Protein AF-A0A2V8Q214-F1 (afdb_monomer)

Mean predicted aligned error: 3.79 Å

Solvent-accessible surface area (backbone atoms only — not comparable to full-atom values): 6029 Å² total; per-residue (Å²): 113,78,54,69,69,60,50,52,51,44,54,58,63,34,48,98,53,67,83,41,62,68,42,48,52,52,42,53,48,57,56,73,70,26,63,58,44,46,68,73,40,45,62,58,50,52,52,49,46,49,32,42,70,65,63,68,43,61,64,47,39,80,96,42,84,44,54,63,69,48,50,52,52,40,50,45,25,58,79,40,75,64,36,44,72,85,44,46,43,68,61,50,52,63,69,25,73,65,32,40,76,74,72,68,124

pLDDT: mean 95.69, std 4.38, range [63.19, 98.69]

Structure (mmCIF, N/CA/C/O backbone):
data_AF-A0A2V8Q214-F1
#
_entry.id   AF-A0A2V8Q214-F1
#
loop_
_atom_site.group_PDB
_atom_site.id
_atom_site.type_symbol
_atom_site.label_atom_id
_atom_site.label_alt_id
_atom_site.label_comp_id
_atom_site.label_asym_id
_atom_site.label_entity_id
_atom_site.label_seq_id
_atom_site.pdbx_PDB_ins_code
_atom_site.Cartn_x
_atom_site.Cartn_y
_atom_site.Cartn_z
_atom_site.occupancy
_atom_site.B_iso_or_equiv
_atom_site.auth_seq_id
_atom_site.auth_comp_id
_atom_site.auth_asym_id
_atom_site.auth_atom_id
_atom_site.pdbx_PDB_model_num
ATOM 1 N N . VAL A 1 1 ? 9.211 5.275 -6.914 1.00 86.38 1 VAL A N 1
ATOM 2 C CA . VAL A 1 1 ? 9.127 3.849 -6.551 1.00 86.38 1 VAL A CA 1
ATOM 3 C C . VAL A 1 1 ? 10.242 3.060 -7.222 1.00 86.38 1 VAL A C 1
ATOM 5 O O . VAL A 1 1 ? 11.268 2.922 -6.586 1.00 86.38 1 VAL A O 1
ATOM 8 N N . LEU A 1 2 ? 10.157 2.671 -8.501 1.00 94.00 2 LEU A N 1
ATOM 9 C CA . LEU A 1 2 ? 11.268 1.946 -9.152 1.00 94.00 2 LEU A CA 1
ATOM 10 C C . LEU A 1 2 ? 12.575 2.778 -9.213 1.00 94.00 2 LEU A C 1
ATOM 12 O O . LEU A 1 2 ? 12.501 3.955 -9.600 1.00 94.00 2 LEU A O 1
ATOM 16 N N . PRO A 1 3 ? 13.750 2.194 -8.901 1.00 95.06 3 PRO A N 1
ATOM 17 C CA . PRO A 1 3 ? 15.055 2.827 -9.085 1.00 95.06 3 PRO A CA 1
ATOM 18 C C . PRO A 1 3 ? 15.319 3.231 -10.540 1.00 95.06 3 PRO A C 1
ATOM 20 O O . PRO A 1 3 ? 14.863 2.572 -11.477 1.00 95.06 3 PRO A O 1
ATOM 23 N N . ALA A 1 4 ? 16.103 4.295 -10.742 1.00 96.12 4 ALA A N 1
ATOM 24 C CA . ALA A 1 4 ? 16.400 4.827 -12.075 1.00 96.12 4 ALA A CA 1
ATOM 25 C C . ALA A 1 4 ? 17.036 3.779 -13.005 1.00 96.12 4 ALA A C 1
ATOM 27 O O . ALA A 1 4 ? 16.604 3.634 -14.143 1.00 96.12 4 ALA A O 1
ATOM 28 N N . ALA A 1 5 ? 17.990 2.989 -12.501 1.00 95.00 5 ALA A N 1
ATOM 29 C CA . ALA A 1 5 ? 18.635 1.929 -13.276 1.00 95.00 5 ALA A CA 1
ATOM 30 C C . ALA A 1 5 ? 17.637 0.858 -13.758 1.00 95.00 5 ALA A C 1
ATOM 32 O O . ALA A 1 5 ? 17.665 0.471 -14.926 1.00 95.00 5 ALA A O 1
ATOM 33 N N . GLN A 1 6 ? 16.710 0.432 -12.891 1.00 95.06 6 GLN A N 1
ATOM 34 C CA . GLN A 1 6 ? 15.670 -0.535 -13.252 1.00 95.06 6 GLN A CA 1
ATOM 35 C C . GLN A 1 6 ? 14.728 0.045 -14.311 1.00 95.06 6 GLN A C 1
ATOM 37 O O . GLN A 1 6 ? 14.420 -0.624 -15.293 1.00 95.06 6 GLN A O 1
ATOM 42 N N . LYS A 1 7 ? 14.321 1.313 -14.167 1.00 95.50 7 LYS A N 1
ATOM 43 C CA . LYS A 1 7 ? 13.505 1.998 -15.181 1.00 95.50 7 LYS A CA 1
ATOM 44 C C . LYS A 1 7 ? 14.206 2.049 -16.537 1.00 95.50 7 LYS A C 1
ATOM 46 O O . LYS A 1 7 ? 13.591 1.693 -17.536 1.00 95.50 7 LYS A O 1
ATOM 51 N N . THR A 1 8 ? 15.481 2.432 -16.578 1.00 96.06 8 THR A N 1
ATOM 52 C CA . THR A 1 8 ? 16.266 2.469 -17.822 1.00 96.06 8 THR A CA 1
ATOM 53 C C . THR A 1 8 ? 16.343 1.091 -18.477 1.00 96.06 8 THR A C 1
ATOM 55 O O . THR A 1 8 ? 16.126 0.976 -19.680 1.00 96.06 8 THR A O 1
ATOM 58 N N . ALA A 1 9 ? 16.575 0.030 -17.699 1.00 94.50 9 ALA A N 1
ATOM 59 C CA . ALA A 1 9 ? 16.598 -1.335 -18.221 1.00 94.50 9 ALA A CA 1
ATOM 60 C C . ALA A 1 9 ? 15.245 -1.752 -18.828 1.00 94.50 9 ALA A C 1
ATOM 62 O O . ALA A 1 9 ? 15.213 -2.315 -19.921 1.00 94.50 9 ALA A O 1
ATOM 63 N N . LEU A 1 10 ? 14.130 -1.431 -18.164 1.00 95.31 10 LEU A N 1
ATOM 64 C CA . LEU A 1 10 ? 12.781 -1.725 -18.660 1.00 95.31 10 LEU A CA 1
ATOM 65 C C . LEU A 1 10 ? 12.436 -0.931 -19.928 1.00 95.31 10 LEU A C 1
ATOM 67 O O . LEU A 1 10 ? 11.830 -1.477 -20.848 1.00 95.31 10 LEU A O 1
ATOM 71 N N . ILE A 1 11 ? 12.859 0.332 -20.008 1.00 95.19 11 ILE A N 1
ATOM 72 C CA . ILE A 1 11 ? 12.707 1.162 -21.211 1.00 95.19 11 ILE A CA 1
ATOM 73 C C . ILE A 1 11 ? 13.510 0.564 -22.373 1.00 95.19 11 ILE A C 1
ATOM 75 O O . ILE A 1 11 ? 12.979 0.416 -23.472 1.00 95.19 11 ILE A O 1
ATOM 79 N N . ASN A 1 12 ? 14.753 0.148 -22.127 1.00 94.69 12 ASN A N 1
ATOM 80 C CA . ASN A 1 12 ? 15.590 -0.497 -23.139 1.00 94.69 12 ASN A CA 1
ATOM 81 C C . ASN A 1 12 ? 15.014 -1.847 -23.594 1.00 94.69 12 ASN A C 1
ATOM 83 O O . ASN A 1 12 ? 15.070 -2.168 -24.782 1.00 94.69 12 ASN A O 1
ATOM 87 N N . LEU A 1 13 ? 14.426 -2.623 -22.674 1.00 92.62 13 LEU A N 1
ATOM 88 C CA . LEU A 1 13 ? 13.722 -3.866 -22.997 1.00 92.62 13 LEU A CA 1
ATOM 89 C C . LEU A 1 13 ? 12.520 -3.607 -23.910 1.00 92.62 13 LEU A C 1
ATOM 91 O O . LEU A 1 13 ? 12.284 -4.377 -24.842 1.00 92.62 13 LEU A O 1
ATOM 95 N N . LEU A 1 14 ? 11.776 -2.526 -23.678 1.00 94.50 14 LEU A N 1
ATOM 96 C CA . LEU A 1 14 ? 10.679 -2.133 -24.557 1.00 94.50 14 LEU A CA 1
ATOM 97 C C . LEU A 1 14 ? 11.197 -1.689 -25.939 1.00 94.50 14 LEU A C 1
ATOM 99 O O . LEU A 1 14 ? 10.653 -2.108 -26.961 1.00 94.50 14 LEU A O 1
ATOM 103 N N . GLY A 1 15 ? 12.304 -0.940 -25.965 1.00 87.94 15 GLY A N 1
ATOM 104 C CA . GLY A 1 15 ? 13.099 -0.641 -27.159 1.00 87.94 15 GLY A CA 1
ATOM 105 C C . GLY A 1 15 ? 12.332 0.061 -28.290 1.00 87.94 15 GLY A C 1
ATOM 106 O O . GLY A 1 15 ? 11.308 0.703 -28.072 1.00 87.94 15 GLY A O 1
ATOM 107 N N . LEU A 1 16 ? 12.835 -0.077 -29.526 1.00 79.00 16 LEU A N 1
ATOM 108 C CA . LEU A 1 16 ? 12.245 0.511 -30.746 1.00 79.00 16 LEU A CA 1
ATOM 109 C C . LEU A 1 16 ? 10.969 -0.199 -31.231 1.00 79.00 16 LEU A C 1
ATOM 111 O O . LEU A 1 16 ? 10.337 0.253 -32.182 1.00 79.00 16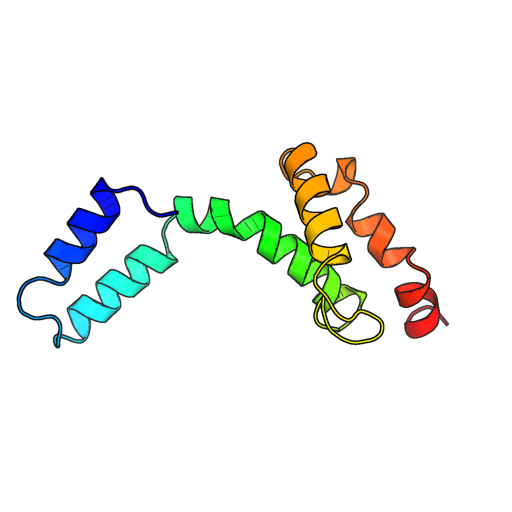 LEU A O 1
ATOM 115 N N . THR A 1 17 ? 10.577 -1.304 -30.593 1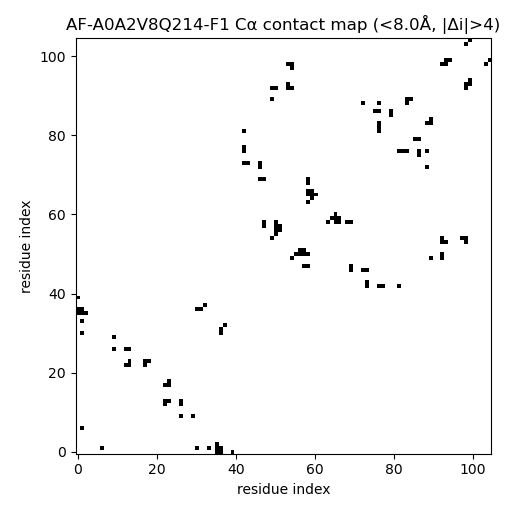.00 88.25 17 THR A N 1
ATOM 116 C CA . THR A 1 17 ? 9.387 -2.092 -30.946 1.00 88.25 17 THR A CA 1
ATOM 117 C C . THR A 1 17 ? 8.355 -2.086 -29.811 1.00 88.25 17 THR A C 1
ATOM 119 O O . THR A 1 17 ? 7.961 -3.154 -29.338 1.00 88.25 17 THR A O 1
ATOM 122 N N . PRO A 1 18 ? 7.870 -0.915 -29.357 1.00 88.50 18 PRO A N 1
ATOM 123 C CA . PRO A 1 18 ? 6.950 -0.819 -28.220 1.00 88.50 18 PRO A CA 1
ATOM 124 C C . PRO A 1 18 ? 5.576 -1.455 -28.486 1.00 88.50 18 PRO A C 1
ATOM 126 O O . PRO A 1 18 ? 4.831 -1.734 -27.548 1.00 88.50 18 PRO A O 1
ATOM 129 N N . ALA A 1 19 ? 5.231 -1.705 -29.755 1.00 93.38 19 ALA A N 1
ATOM 130 C CA . ALA A 1 19 ? 4.011 -2.412 -30.136 1.00 93.38 19 ALA A CA 1
ATOM 131 C C . ALA A 1 19 ? 4.075 -3.929 -29.858 1.00 93.38 19 ALA A C 1
ATOM 133 O O . ALA A 1 19 ? 3.024 -4.566 -29.742 1.00 93.38 19 ALA A O 1
ATOM 134 N N . ASP A 1 20 ? 5.277 -4.499 -29.706 1.00 95.75 20 ASP A N 1
ATOM 135 C CA . ASP A 1 20 ? 5.474 -5.919 -29.409 1.00 95.75 20 ASP A CA 1
ATOM 136 C C . ASP A 1 20 ? 4.790 -6.283 -28.078 1.00 95.75 20 ASP A C 1
ATOM 138 O O . ASP A 1 20 ? 5.121 -5.777 -26.999 1.00 95.75 20 ASP A O 1
ATOM 142 N N . VAL A 1 21 ? 3.782 -7.152 -28.166 1.00 96.06 21 VAL A N 1
ATOM 143 C CA . VAL A 1 21 ? 2.972 -7.594 -27.024 1.00 96.06 21 VAL A CA 1
ATOM 144 C C . VAL A 1 21 ? 3.821 -8.361 -26.011 1.00 96.06 21 VAL A C 1
ATOM 146 O O . VAL A 1 21 ? 3.659 -8.148 -24.810 1.00 96.06 21 VAL A O 1
ATOM 149 N N . SER A 1 22 ? 4.757 -9.196 -26.464 1.00 95.12 22 SER A N 1
ATOM 150 C CA . SER A 1 22 ? 5.601 -10.009 -25.584 1.00 95.12 22 SER A CA 1
ATOM 151 C C . SER A 1 22 ? 6.526 -9.134 -24.743 1.00 95.12 22 SER A C 1
ATOM 153 O O . SER A 1 22 ? 6.674 -9.359 -23.541 1.00 95.12 22 SER A O 1
ATOM 155 N N . ARG A 1 23 ? 7.092 -8.076 -25.339 1.00 95.31 23 ARG A N 1
ATOM 156 C CA . ARG A 1 23 ? 7.928 -7.107 -24.610 1.00 95.31 23 ARG A CA 1
ATOM 157 C C . ARG A 1 23 ? 7.121 -6.296 -23.604 1.00 95.31 23 ARG A C 1
ATOM 159 O O . ARG A 1 23 ? 7.558 -6.145 -22.466 1.00 95.31 23 ARG A O 1
ATOM 166 N N . ARG A 1 24 ? 5.928 -5.823 -23.980 1.00 95.56 24 ARG A N 1
ATOM 167 C CA . ARG A 1 24 ? 5.027 -5.122 -23.046 1.00 95.56 24 ARG A CA 1
ATOM 168 C C . ARG A 1 24 ? 4.639 -6.002 -21.863 1.00 95.56 24 ARG A C 1
ATOM 170 O O . ARG A 1 24 ? 4.692 -5.536 -20.729 1.00 95.56 24 ARG A O 1
ATOM 177 N N . ALA A 1 25 ? 4.305 -7.266 -22.117 1.00 95.94 25 ALA A N 1
ATOM 178 C CA . ALA A 1 25 ? 3.989 -8.226 -21.066 1.00 95.94 25 ALA A CA 1
ATOM 179 C C . ALA A 1 25 ? 5.185 -8.458 -20.127 1.00 95.94 25 ALA A C 1
ATOM 181 O O . ALA A 1 25 ? 5.013 -8.455 -18.910 1.00 95.94 25 ALA A O 1
ATOM 182 N N . ALA A 1 26 ? 6.397 -8.599 -20.674 1.00 95.25 26 ALA A N 1
ATOM 183 C CA . ALA A 1 26 ? 7.615 -8.756 -19.881 1.00 95.25 26 ALA A CA 1
ATOM 184 C C . ALA A 1 26 ? 7.909 -7.522 -19.011 1.00 95.25 26 ALA A C 1
ATOM 186 O O . ALA A 1 26 ? 8.194 -7.667 -17.824 1.00 95.25 26 ALA A O 1
ATOM 187 N N . VAL A 1 27 ? 7.788 -6.312 -19.571 1.00 95.94 27 VAL A N 1
ATOM 188 C CA . VAL A 1 27 ? 7.973 -5.059 -18.823 1.00 95.94 27 VAL A CA 1
ATOM 189 C C . VAL A 1 27 ? 6.927 -4.918 -17.719 1.00 95.94 27 VAL A C 1
ATOM 191 O O . VAL A 1 27 ? 7.290 -4.635 -16.581 1.00 95.94 27 VAL A O 1
ATOM 194 N N . LEU A 1 28 ? 5.646 -5.153 -18.021 1.00 95.81 28 LEU A N 1
ATOM 195 C CA . LEU A 1 28 ? 4.571 -5.062 -17.032 1.00 95.81 28 LEU A CA 1
ATOM 196 C C . LEU A 1 28 ? 4.785 -6.047 -15.878 1.00 95.81 28 LEU A C 1
ATOM 198 O O . LEU A 1 28 ? 4.678 -5.653 -14.720 1.00 95.81 28 LEU A O 1
ATOM 202 N N . ARG A 1 29 ? 5.141 -7.300 -16.188 1.00 96.75 29 ARG A N 1
ATOM 203 C CA . ARG A 1 29 ? 5.463 -8.307 -15.171 1.00 96.75 29 ARG A CA 1
ATOM 204 C C . ARG A 1 29 ? 6.647 -7.875 -14.311 1.00 96.75 29 ARG A C 1
ATOM 206 O O . ARG A 1 29 ? 6.545 -7.900 -13.096 1.00 96.75 29 ARG A O 1
ATOM 213 N N . ALA A 1 30 ? 7.732 -7.399 -14.918 1.00 96.44 30 ALA A N 1
ATOM 214 C CA . ALA A 1 30 ? 8.908 -6.955 -14.171 1.00 96.44 30 ALA A CA 1
ATOM 215 C C . ALA A 1 30 ? 8.635 -5.741 -13.260 1.00 96.44 30 ALA A C 1
ATOM 217 O O . ALA A 1 30 ? 9.280 -5.595 -12.224 1.00 96.44 30 ALA A O 1
ATOM 218 N N . VAL A 1 31 ? 7.690 -4.868 -13.628 1.00 96.00 31 VAL A N 1
ATOM 219 C CA . VAL A 1 31 ? 7.207 -3.798 -12.741 1.00 96.00 31 VAL A CA 1
ATOM 220 C C . VAL A 1 31 ? 6.377 -4.376 -11.597 1.00 96.00 31 VAL A C 1
ATOM 222 O O . VAL A 1 31 ? 6.612 -4.005 -10.450 1.00 96.00 31 VAL A O 1
ATOM 225 N N . ALA A 1 32 ? 5.432 -5.269 -11.901 1.00 95.88 32 ALA A N 1
ATOM 226 C CA . ALA A 1 32 ? 4.540 -5.879 -10.916 1.00 95.88 32 ALA A CA 1
ATOM 227 C C . ALA A 1 32 ? 5.295 -6.722 -9.872 1.00 95.88 32 ALA A C 1
ATOM 229 O O . ALA A 1 32 ? 4.987 -6.638 -8.689 1.00 95.88 32 ALA A O 1
ATOM 230 N N . ASP A 1 33 ? 6.328 -7.451 -10.297 1.00 96.00 33 ASP A N 1
ATOM 231 C CA . ASP A 1 33 ? 7.143 -8.327 -9.444 1.00 96.00 33 ASP A CA 1
ATOM 232 C C . ASP A 1 33 ? 8.260 -7.565 -8.697 1.00 96.00 33 ASP A C 1
ATOM 234 O O . ASP A 1 33 ? 9.105 -8.158 -8.027 1.00 96.00 33 ASP A O 1
ATOM 238 N N . SER A 1 34 ? 8.322 -6.236 -8.824 1.00 96.94 34 SER A N 1
ATOM 239 C CA . SER A 1 34 ? 9.385 -5.438 -8.218 1.00 96.94 34 SER A CA 1
ATOM 240 C C . SER A 1 34 ? 9.224 -5.329 -6.700 1.00 96.94 34 SER A C 1
ATOM 242 O O . SER A 1 34 ? 8.315 -4.648 -6.226 1.00 96.94 34 SER A O 1
ATOM 244 N N . GLN A 1 35 ? 10.200 -5.833 -5.936 1.00 96.69 35 GLN A N 1
ATOM 245 C CA . GLN A 1 35 ? 10.230 -5.698 -4.471 1.00 96.69 35 GLN A CA 1
ATOM 246 C C . GLN A 1 35 ? 10.109 -4.237 -4.006 1.00 96.69 35 GLN A C 1
ATOM 248 O O . GLN A 1 35 ? 9.342 -3.933 -3.107 1.00 96.69 35 GLN A O 1
ATOM 253 N N . VAL A 1 36 ? 10.767 -3.296 -4.691 1.00 96.44 36 VAL A N 1
ATOM 254 C CA . VAL A 1 36 ? 10.675 -1.864 -4.341 1.00 96.44 36 VAL A CA 1
ATOM 255 C C . VAL A 1 36 ? 9.253 -1.309 -4.513 1.00 96.44 36 VAL A C 1
ATOM 257 O O . VAL A 1 36 ? 8.860 -0.379 -3.814 1.00 96.44 36 VAL A O 1
ATOM 260 N N . LEU A 1 37 ? 8.480 -1.851 -5.463 1.00 96.62 37 LEU A N 1
ATOM 261 C CA . LEU A 1 37 ? 7.075 -1.482 -5.630 1.00 96.62 37 LEU A CA 1
ATOM 262 C C . LEU A 1 37 ? 6.228 -2.095 -4.526 1.00 96.62 37 LEU A C 1
ATOM 264 O O . LEU A 1 37 ? 5.421 -1.386 -3.934 1.00 96.62 37 LEU A O 1
ATOM 268 N 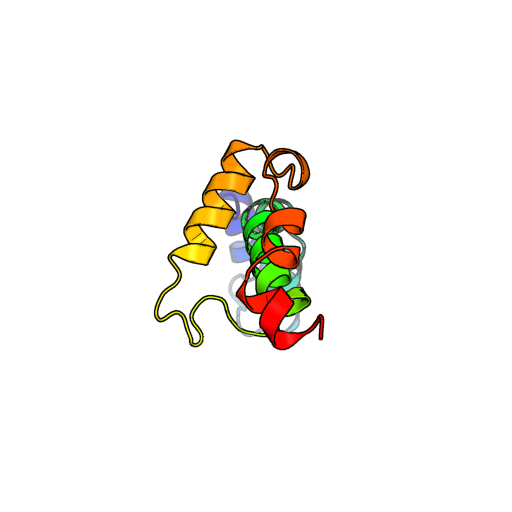N . PHE A 1 38 ? 6.459 -3.372 -4.230 1.00 97.12 38 PHE A N 1
ATOM 269 C CA . PHE A 1 38 ? 5.823 -4.051 -3.112 1.00 97.12 38 PHE A CA 1
ATOM 270 C C . PHE A 1 38 ? 6.026 -3.273 -1.806 1.00 97.12 38 PHE A C 1
ATOM 272 O O . PHE A 1 38 ? 5.044 -2.873 -1.189 1.00 97.12 38 PHE A O 1
ATOM 279 N N . ASP A 1 39 ? 7.267 -2.953 -1.440 1.00 96.00 39 ASP A N 1
ATOM 280 C CA . ASP A 1 39 ? 7.589 -2.251 -0.192 1.00 96.00 39 ASP A CA 1
ATOM 281 C C . ASP A 1 39 ? 6.921 -0.866 -0.113 1.00 96.00 39 ASP A C 1
ATOM 283 O O . ASP A 1 39 ? 6.453 -0.448 0.945 1.00 96.00 39 ASP A O 1
ATOM 287 N N . ALA A 1 40 ? 6.833 -0.151 -1.242 1.00 95.38 40 ALA A N 1
ATOM 288 C CA . ALA A 1 40 ? 6.232 1.183 -1.304 1.00 95.38 40 ALA A CA 1
ATOM 289 C C . ALA A 1 40 ? 4.696 1.189 -1.197 1.00 95.38 40 ALA A C 1
ATOM 291 O O . ALA A 1 40 ? 4.107 2.216 -0.842 1.00 95.38 40 ALA A O 1
ATOM 292 N N . GLU A 1 41 ? 4.045 0.076 -1.535 1.00 97.19 41 GLU A N 1
ATOM 293 C CA . GLU A 1 41 ? 2.584 -0.031 -1.577 1.00 97.19 41 GLU A CA 1
ATOM 294 C C . GLU A 1 41 ? 2.013 -0.926 -0.471 1.00 97.19 41 GLU A C 1
ATOM 296 O O . GLU A 1 41 ? 0.840 -0.780 -0.130 1.00 97.19 41 GLU A O 1
ATOM 301 N N . TYR A 1 42 ? 2.822 -1.794 0.147 1.00 97.94 42 TYR A N 1
ATOM 302 C CA . TYR A 1 42 ? 2.362 -2.782 1.124 1.00 97.94 42 TYR A CA 1
ATOM 303 C C . TYR A 1 42 ? 1.577 -2.154 2.279 1.00 97.94 42 TYR A C 1
ATOM 305 O O . TYR A 1 42 ? 0.434 -2.535 2.519 1.00 97.94 42 TYR A O 1
ATOM 313 N N . ASN A 1 43 ? 2.129 -1.135 2.948 1.00 98.38 43 ASN A N 1
ATOM 314 C CA . ASN A 1 43 ? 1.449 -0.489 4.077 1.00 98.38 43 ASN A CA 1
ATOM 315 C C . ASN A 1 43 ? 0.141 0.198 3.654 1.00 98.38 43 ASN A C 1
ATOM 317 O O . ASN A 1 43 ? -0.854 0.126 4.373 1.00 98.38 43 ASN A O 1
ATOM 321 N N . LYS A 1 44 ? 0.099 0.817 2.467 1.00 98.25 44 LYS A N 1
ATOM 322 C CA . LYS A 1 44 ? -1.127 1.433 1.930 1.00 98.25 44 LYS A CA 1
ATOM 323 C C . LYS A 1 44 ? -2.193 0.376 1.654 1.00 98.25 44 LYS A C 1
ATOM 325 O O . LYS A 1 44 ? -3.346 0.552 2.041 1.00 98.25 44 LYS A O 1
ATOM 330 N N . ALA A 1 45 ? -1.802 -0.723 1.009 1.00 98.31 45 ALA A N 1
ATOM 331 C CA . ALA A 1 45 ? -2.683 -1.845 0.714 1.00 98.31 45 ALA A CA 1
ATOM 332 C C . ALA A 1 45 ? -3.183 -2.519 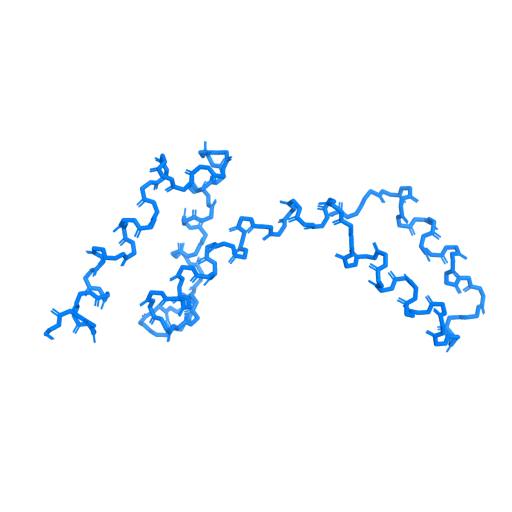1.999 1.00 98.31 45 ALA A C 1
ATOM 334 O O . ALA A 1 45 ? -4.360 -2.853 2.094 1.00 98.31 45 ALA A O 1
ATOM 335 N N . PHE A 1 46 ? -2.326 -2.650 3.013 1.00 98.38 46 PHE A N 1
ATOM 336 C CA . PHE A 1 46 ? -2.706 -3.171 4.321 1.00 98.38 46 PHE A CA 1
ATOM 337 C C . PHE A 1 46 ? -3.782 -2.299 4.977 1.00 98.38 46 PHE A C 1
ATOM 339 O O . PHE A 1 46 ? -4.834 -2.812 5.346 1.00 98.38 46 PHE A O 1
ATOM 346 N N . VAL A 1 47 ? -3.590 -0.975 5.043 1.00 98.62 47 VAL A N 1
ATOM 347 C CA . VAL A 1 47 ? -4.612 -0.055 5.581 1.00 98.62 47 VAL A CA 1
ATOM 348 C C . VAL A 1 47 ? -5.908 -0.134 4.775 1.00 98.62 47 VAL A C 1
ATOM 350 O O . VAL A 1 47 ? -6.990 -0.189 5.356 1.00 98.62 47 VAL A O 1
ATOM 353 N N . LEU A 1 48 ? -5.826 -0.200 3.443 1.00 98.50 48 LEU A N 1
ATOM 354 C CA . LEU A 1 48 ? -7.003 -0.357 2.586 1.00 98.50 48 LEU A CA 1
ATOM 355 C C . LEU A 1 48 ? -7.778 -1.642 2.913 1.00 98.50 48 LEU A C 1
ATOM 357 O O . LEU A 1 48 ? -9.004 -1.612 3.031 1.00 98.50 48 LEU A O 1
ATOM 361 N N . MET A 1 49 ? -7.067 -2.751 3.125 1.00 98.25 49 MET A N 1
ATOM 362 C CA . MET A 1 49 ? -7.661 -4.026 3.523 1.00 98.25 49 MET A CA 1
ATOM 363 C C . MET A 1 49 ? -8.354 -3.956 4.886 1.00 98.25 49 MET A C 1
ATOM 365 O O . MET A 1 49 ? -9.344 -4.656 5.082 1.00 98.25 49 MET A O 1
ATOM 369 N N . GLN A 1 50 ? -7.924 -3.084 5.803 1.00 97.88 50 GLN A N 1
ATOM 370 C CA . GLN A 1 50 ? -8.638 -2.866 7.065 1.00 97.88 50 GLN A CA 1
ATOM 371 C C . GLN A 1 50 ? -10.023 -2.244 6.833 1.00 97.88 50 GLN A C 1
ATOM 373 O O . GLN A 1 50 ? -11.016 -2.721 7.388 1.00 97.88 50 GLN A O 1
ATOM 378 N N . TYR A 1 51 ? -10.111 -1.225 5.973 1.00 98.19 51 TYR A N 1
ATOM 379 C CA . TYR A 1 51 ? -11.387 -0.611 5.589 1.00 98.19 51 TYR A CA 1
ATOM 380 C C . TYR A 1 51 ? -12.297 -1.605 4.865 1.00 98.19 51 TYR A C 1
ATOM 382 O O . TYR A 1 51 ? -13.457 -1.772 5.238 1.00 98.19 51 TYR A O 1
ATOM 390 N N . MET A 1 52 ? -11.769 -2.318 3.871 1.00 97.69 52 MET A N 1
ATOM 391 C CA . MET A 1 52 ? -12.559 -3.271 3.091 1.00 97.69 52 MET A CA 1
ATOM 392 C C . MET A 1 52 ? -12.973 -4.498 3.914 1.00 97.69 52 MET A C 1
ATOM 394 O O . MET A 1 52 ? -14.117 -4.938 3.828 1.00 97.69 52 MET A O 1
ATOM 398 N N . GLY A 1 53 ? -12.069 -5.035 4.732 1.00 96.62 53 GLY A N 1
ATOM 399 C CA . GLY A 1 53 ? -12.290 -6.251 5.510 1.00 96.62 53 GLY A CA 1
ATOM 400 C C . GLY A 1 53 ? -13.202 -6.043 6.715 1.00 96.62 53 GLY A C 1
ATOM 401 O O . GLY A 1 53 ? -14.137 -6.819 6.912 1.00 96.62 53 GLY A O 1
ATOM 402 N N . TYR A 1 54 ? -12.970 -4.988 7.501 1.00 97.31 54 TYR A N 1
ATOM 403 C CA . TYR A 1 54 ? -13.759 -4.730 8.707 1.00 97.31 54 TYR A CA 1
ATOM 404 C C . TYR A 1 54 ? -14.961 -3.829 8.429 1.00 97.31 54 TYR A C 1
ATOM 406 O O . TYR A 1 54 ? -16.065 -4.137 8.865 1.00 97.31 54 TYR A O 1
ATOM 414 N N . LEU A 1 55 ? -14.786 -2.736 7.683 1.00 97.00 55 LEU A N 1
ATOM 415 C CA . LEU A 1 55 ? -15.849 -1.743 7.476 1.00 97.00 55 LEU A CA 1
ATOM 416 C C . LEU A 1 55 ? -16.641 -1.961 6.179 1.00 97.00 55 LEU A C 1
ATOM 418 O O . LEU A 1 55 ? -17.681 -1.334 5.992 1.00 97.00 55 LEU A O 1
ATOM 422 N N . ARG A 1 56 ? -16.206 -2.866 5.291 1.00 96.31 56 ARG A N 1
ATOM 423 C CA . ARG A 1 56 ? -16.882 -3.179 4.016 1.00 96.31 56 ARG A CA 1
ATOM 424 C C . ARG A 1 56 ? -17.194 -1.934 3.175 1.00 96.31 56 ARG A C 1
ATOM 426 O O . ARG A 1 56 ? -18.291 -1.824 2.633 1.00 96.31 56 ARG A O 1
ATOM 433 N N . ARG A 1 57 ? -16.261 -0.981 3.123 1.00 96.56 57 ARG A N 1
ATOM 434 C CA . ARG A 1 57 ? -16.375 0.264 2.347 1.00 96.56 57 ARG A CA 1
ATOM 435 C C . ARG A 1 57 ? -15.009 0.769 1.907 1.00 96.56 57 ARG A C 1
ATOM 437 O O . ARG A 1 57 ? -13.987 0.348 2.456 1.00 96.56 57 ARG A O 1
ATOM 444 N N . SER A 1 58 ? -14.996 1.687 0.946 1.00 96.88 58 SER A N 1
ATOM 445 C CA . SER A 1 58 ? -13.772 2.422 0.603 1.00 96.88 58 SER A CA 1
ATOM 446 C C . SER A 1 58 ? -13.457 3.485 1.671 1.00 96.88 58 SER A C 1
ATOM 448 O O . SER A 1 58 ? -14.375 3.968 2.337 1.00 96.88 58 SER A O 1
ATOM 450 N N . PRO A 1 59 ? -12.186 3.894 1.858 1.00 97.25 59 PRO A N 1
ATOM 451 C CA . PRO A 1 59 ? -11.833 4.827 2.931 1.00 97.25 59 PRO A CA 1
ATOM 452 C C . PRO A 1 59 ? -12.446 6.226 2.802 1.00 97.25 59 PRO A C 1
ATOM 454 O O . PRO A 1 59 ? -12.594 6.909 3.806 1.00 97.25 59 PRO A O 1
ATOM 457 N N . ASN A 1 60 ? -12.802 6.633 1.583 1.00 96.75 60 ASN A N 1
ATOM 458 C CA . ASN A 1 60 ? -13.432 7.913 1.254 1.00 96.75 60 ASN A CA 1
ATOM 459 C C . ASN A 1 60 ? -14.936 7.797 0.955 1.00 96.75 60 ASN A C 1
ATOM 461 O O . ASN A 1 60 ? -15.534 8.719 0.405 1.00 96.75 60 ASN A O 1
ATOM 465 N N . GLU A 1 61 ? -15.525 6.637 1.231 1.00 95.88 61 GLU A N 1
ATOM 466 C CA . GLU A 1 61 ? -16.960 6.412 1.109 1.00 95.88 61 GLU A CA 1
ATOM 467 C C . GLU A 1 61 ? -17.669 6.833 2.400 1.00 95.88 61 GLU A C 1
ATOM 469 O O . GLU A 1 61 ? -17.090 6.732 3.489 1.00 95.88 61 GLU A O 1
ATOM 474 N N . ALA A 1 62 ? -18.934 7.252 2.276 1.00 90.69 62 ALA A N 1
ATOM 475 C CA . ALA A 1 62 ? -19.765 7.655 3.406 1.00 90.69 62 ALA A CA 1
ATOM 476 C C . ALA A 1 62 ? -19.663 6.638 4.568 1.00 90.69 62 ALA A C 1
ATOM 478 O O . ALA A 1 62 ? -19.702 5.425 4.335 1.00 90.69 62 ALA A O 1
ATOM 479 N N . PRO A 1 63 ? -19.539 7.098 5.826 1.00 91.38 63 PRO A N 1
ATOM 480 C CA . PRO A 1 63 ? -19.795 8.462 6.303 1.00 91.38 63 PRO A CA 1
ATOM 481 C C . PRO A 1 63 ? -18.650 9.465 6.089 1.00 91.38 63 PRO A C 1
ATOM 483 O O . PRO A 1 63 ? -18.845 10.648 6.357 1.00 91.38 63 PRO A O 1
ATOM 486 N N . ASP A 1 64 ? -17.488 9.017 5.615 1.00 93.69 64 ASP A N 1
ATOM 487 C CA . ASP A 1 64 ? -16.365 9.899 5.303 1.00 93.69 64 ASP A CA 1
ATOM 488 C C . ASP A 1 64 ? -16.556 10.556 3.921 1.00 93.69 64 ASP A C 1
ATOM 490 O O . ASP A 1 64 ? -17.345 10.093 3.094 1.00 93.69 64 ASP A O 1
ATOM 494 N N . SER A 1 65 ? -15.830 11.644 3.657 1.00 94.81 65 SER A N 1
ATOM 495 C CA . SER A 1 65 ? -15.833 12.335 2.353 1.00 94.81 65 SER A CA 1
ATOM 496 C C . SER A 1 65 ? -14.434 12.558 1.776 1.00 94.81 65 SER A C 1
ATOM 498 O O . SER A 1 65 ? -14.282 13.192 0.732 1.00 94.81 65 SER A O 1
ATOM 500 N N . ASP A 1 66 ? -13.403 12.074 2.464 1.00 96.44 66 ASP A N 1
ATOM 501 C CA . ASP A 1 66 ? -12.002 12.227 2.091 1.00 96.44 66 ASP A CA 1
ATOM 502 C C . ASP A 1 66 ? -11.159 11.035 2.583 1.00 96.44 66 ASP A C 1
ATOM 504 O O . ASP A 1 66 ? -11.679 10.041 3.081 1.00 96.44 66 ASP A O 1
ATOM 508 N N . PHE A 1 67 ? -9.838 11.118 2.416 1.00 97.88 67 PHE A N 1
ATOM 509 C CA . PHE A 1 67 ? -8.889 10.094 2.864 1.00 97.88 67 PHE A CA 1
ATOM 510 C C . PHE A 1 67 ? -8.246 10.421 4.223 1.00 97.88 67 PHE A C 1
ATOM 512 O O . PHE A 1 67 ? -7.186 9.883 4.537 1.00 97.88 67 PHE A O 1
ATOM 519 N N . GLY A 1 68 ? -8.835 11.302 5.036 1.00 98.25 68 GLY A N 1
ATOM 520 C CA . GLY A 1 68 ? -8.259 11.745 6.308 1.00 98.25 68 GLY A CA 1
ATOM 521 C C . GLY A 1 68 ? -7.975 10.581 7.260 1.00 98.25 68 GLY A C 1
ATOM 522 O O . GLY A 1 68 ? -6.846 10.423 7.726 1.00 98.25 68 GLY A O 1
ATOM 523 N N . GLY A 1 69 ? -8.961 9.703 7.468 1.00 97.25 69 GLY A N 1
ATOM 524 C CA . GLY A 1 69 ? -8.796 8.497 8.284 1.00 97.25 69 GLY A CA 1
ATOM 525 C C . GLY A 1 69 ? -7.769 7.515 7.706 1.00 97.25 69 GLY A C 1
ATOM 526 O O . GLY A 1 69 ? -6.932 6.989 8.439 1.00 97.25 69 GLY A O 1
ATOM 527 N N . PHE A 1 70 ? -7.772 7.320 6.384 1.00 98.44 70 PHE A N 1
ATOM 528 C CA . PHE A 1 70 ? -6.790 6.472 5.703 1.00 98.44 70 PHE A CA 1
ATOM 529 C C . PHE A 1 70 ? -5.361 6.982 5.914 1.00 98.44 70 PHE A C 1
ATOM 531 O O . PHE A 1 70 ? -4.481 6.213 6.294 1.00 98.44 70 PHE A O 1
ATOM 538 N N . ASN A 1 71 ? -5.140 8.283 5.714 1.00 98.56 71 ASN A N 1
ATOM 539 C CA . ASN A 1 71 ? -3.837 8.918 5.881 1.00 98.56 71 ASN A CA 1
ATOM 540 C C . ASN A 1 71 ? -3.381 8.895 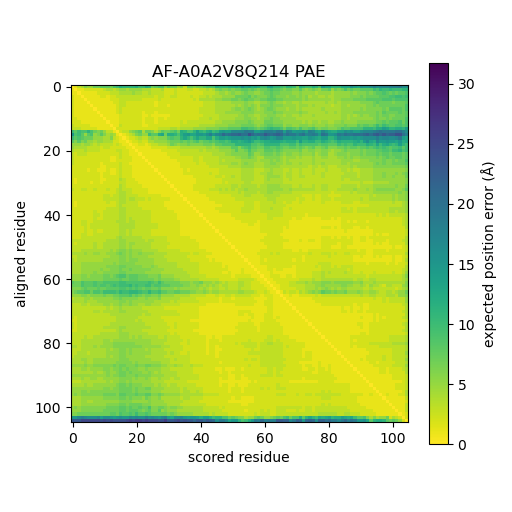7.342 1.00 98.56 71 ASN A C 1
ATOM 542 O O . ASN A 1 71 ? -2.210 8.634 7.597 1.00 98.56 71 ASN A O 1
ATOM 546 N N . PHE A 1 72 ? -4.292 9.104 8.298 1.00 98.38 72 PHE A N 1
ATOM 547 C CA . PHE A 1 72 ? -3.994 8.954 9.723 1.00 98.38 72 PHE A CA 1
ATOM 548 C C . PHE A 1 72 ? -3.452 7.552 10.034 1.00 98.38 72 PHE A C 1
ATOM 550 O O . PHE A 1 72 ? -2.374 7.411 10.611 1.00 98.38 72 PHE A O 1
ATOM 557 N N . TRP A 1 73 ? -4.166 6.511 9.602 1.00 98.50 73 TRP A N 1
ATOM 558 C CA . TRP A 1 73 ? -3.768 5.126 9.843 1.00 98.50 73 TRP A CA 1
ATOM 559 C C . TRP A 1 73 ? -2.480 4.748 9.114 1.00 98.50 73 TRP A C 1
ATOM 561 O O . TRP A 1 73 ? -1.627 4.085 9.700 1.00 98.50 73 TRP A O 1
ATOM 571 N N . LEU A 1 74 ? -2.301 5.202 7.873 1.00 98.69 74 LEU A N 1
ATOM 572 C CA . LEU A 1 74 ? -1.071 4.983 7.116 1.00 98.69 74 LEU A CA 1
ATOM 573 C C . LEU A 1 74 ? 0.141 5.633 7.793 1.00 98.69 74 LEU A C 1
ATOM 575 O O . LEU A 1 74 ? 1.174 4.982 7.931 1.00 98.69 74 LEU A O 1
ATOM 579 N N . THR A 1 75 ? 0.017 6.885 8.240 1.00 98.69 75 THR A N 1
ATOM 580 C CA . THR A 1 75 ? 1.078 7.577 8.985 1.00 98.69 75 THR A CA 1
ATOM 581 C C . THR A 1 75 ? 1.416 6.821 10.261 1.00 98.69 75 THR A C 1
ATOM 583 O O . THR A 1 75 ? 2.575 6.462 10.451 1.00 98.69 75 THR A O 1
ATO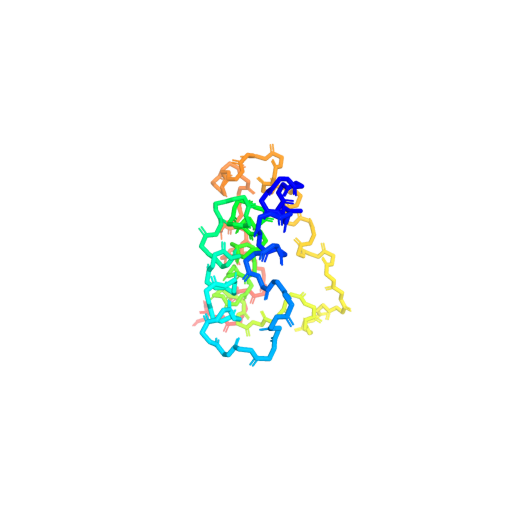M 586 N N . LYS A 1 76 ? 0.407 6.468 11.068 1.00 98.44 76 LYS A N 1
ATOM 587 C CA . LYS A 1 76 ? 0.612 5.705 12.303 1.00 98.44 76 LYS A CA 1
ATOM 588 C C . LYS A 1 76 ? 1.300 4.361 12.036 1.00 98.44 76 LYS A C 1
ATOM 590 O O . LYS A 1 76 ? 2.221 3.981 12.743 1.00 98.44 76 LYS A O 1
ATOM 595 N N . LEU A 1 77 ? 0.905 3.633 10.992 1.00 98.56 77 LEU A N 1
ATOM 596 C CA . LEU A 1 77 ? 1.554 2.366 10.642 1.00 98.56 77 LEU A CA 1
ATO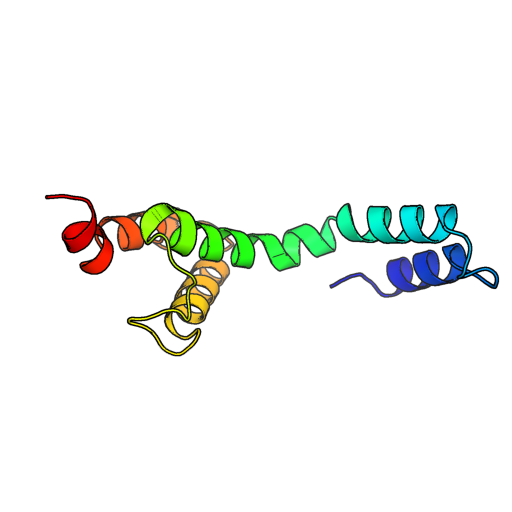M 597 C C . LEU A 1 77 ? 3.025 2.555 10.248 1.00 98.56 77 LEU A C 1
ATOM 599 O O . LEU A 1 77 ? 3.874 1.759 10.647 1.00 98.56 77 LEU A O 1
ATOM 603 N N . ASN A 1 78 ? 3.331 3.604 9.484 1.00 98.25 78 ASN A N 1
ATOM 604 C CA . ASN A 1 78 ? 4.697 3.912 9.065 1.00 98.25 78 ASN A CA 1
ATOM 605 C C . ASN A 1 78 ? 5.584 4.337 10.246 1.00 98.25 78 ASN A C 1
ATOM 607 O O . ASN A 1 78 ? 6.726 3.896 10.320 1.00 98.25 78 ASN A O 1
ATOM 611 N N . GLU A 1 79 ? 5.062 5.131 11.186 1.00 98.38 79 GLU A N 1
ATOM 612 C CA . GLU A 1 79 ? 5.762 5.525 12.424 1.00 98.38 79 GLU A CA 1
ATOM 613 C C . GLU A 1 79 ? 6.125 4.318 13.300 1.00 98.38 79 GLU A C 1
ATOM 615 O O . GLU A 1 79 ? 7.125 4.336 14.014 1.00 98.38 79 GLU A O 1
ATOM 620 N N . HIS A 1 80 ? 5.345 3.243 13.195 1.00 98.38 80 HIS A N 1
ATOM 621 C CA . HIS A 1 80 ? 5.575 1.973 13.874 1.00 98.38 80 HIS A CA 1
ATOM 622 C C . HIS A 1 80 ? 6.255 0.924 12.975 1.00 98.38 80 HIS A C 1
ATOM 624 O O . HIS A 1 80 ? 6.159 -0.274 13.234 1.00 98.38 80 HIS A O 1
ATOM 630 N N . ASN A 1 81 ? 6.949 1.343 11.910 1.00 96.94 81 ASN A N 1
ATOM 631 C CA . ASN A 1 81 ? 7.707 0.467 11.004 1.00 96.94 81 ASN A CA 1
ATOM 632 C C . ASN A 1 81 ? 6.886 -0.699 10.413 1.00 96.94 81 ASN A C 1
ATOM 634 O O . ASN A 1 81 ? 7.404 -1.795 10.209 1.00 96.94 81 ASN A O 1
ATOM 638 N N . GLY A 1 82 ? 5.592 -0.492 10.159 1.00 97.38 82 GLY A N 1
ATOM 639 C CA . GLY A 1 82 ? 4.700 -1.538 9.652 1.00 97.38 82 GLY A CA 1
ATOM 640 C C . GLY A 1 82 ? 4.183 -2.509 10.719 1.00 97.38 82 GLY A C 1
ATOM 641 O O . GLY A 1 82 ? 3.398 -3.402 10.394 1.00 97.38 82 GLY A O 1
ATOM 642 N N . ASN A 1 83 ? 4.558 -2.345 11.991 1.00 98.00 83 ASN A N 1
ATOM 643 C CA . ASN A 1 83 ? 4.013 -3.155 13.072 1.00 98.00 83 ASN A CA 1
ATOM 644 C C . ASN A 1 83 ? 2.591 -2.689 13.422 1.00 98.00 83 ASN A C 1
ATOM 646 O O . ASN A 1 83 ? 2.374 -1.757 14.198 1.00 98.00 83 ASN A O 1
ATOM 650 N N . PHE A 1 84 ? 1.597 -3.370 12.852 1.00 97.25 84 PHE A N 1
ATOM 651 C CA . PHE A 1 84 ? 0.183 -3.063 13.069 1.00 97.25 84 PHE A CA 1
ATOM 652 C C . PHE A 1 84 ? -0.286 -3.296 14.513 1.00 97.25 84 PHE A C 1
ATOM 654 O O . PHE A 1 84 ? -1.305 -2.720 14.908 1.00 97.25 84 PHE A O 1
ATOM 661 N N . ALA A 1 85 ? 0.408 -4.153 15.273 1.00 97.75 85 ALA A N 1
ATOM 662 C CA . ALA A 1 85 ? 0.091 -4.424 16.669 1.00 97.75 85 ALA A CA 1
ATOM 663 C C . ALA A 1 85 ? 0.521 -3.241 17.539 1.00 97.75 85 ALA A C 1
ATOM 665 O O . ALA A 1 85 ? -0.303 -2.712 18.279 1.00 97.75 85 ALA A O 1
ATOM 666 N N . ASP A 1 86 ? 1.751 -2.754 17.354 1.00 98.00 86 ASP A N 1
ATOM 667 C CA . ASP A 1 86 ? 2.245 -1.562 18.056 1.00 98.00 86 ASP A CA 1
ATOM 668 C C . ASP A 1 86 ? 1.461 -0.302 17.647 1.00 98.00 86 ASP A C 1
ATOM 670 O O . ASP A 1 86 ? 1.263 0.601 18.455 1.00 98.00 86 ASP A O 1
ATOM 674 N N . ALA A 1 87 ? 0.957 -0.253 16.408 1.00 97.94 87 ALA A N 1
ATOM 675 C CA . ALA A 1 87 ? 0.085 0.820 15.931 1.00 97.94 87 ALA A CA 1
ATOM 676 C C . ALA A 1 87 ? -1.374 0.716 16.435 1.00 97.94 87 ALA A C 1
ATOM 678 O O . ALA A 1 87 ? -2.202 1.563 16.076 1.00 97.94 87 ALA A O 1
ATOM 679 N N . ASP A 1 88 ? -1.734 -0.303 17.229 1.00 97.69 88 ASP A N 1
ATOM 680 C CA . ASP A 1 88 ? -3.105 -0.588 17.697 1.00 97.69 88 ASP A CA 1
ATOM 681 C C . ASP A 1 88 ? -4.152 -0.640 16.563 1.00 97.69 88 ASP A C 1
ATOM 683 O O . ASP A 1 88 ? -5.348 -0.405 16.770 1.00 97.69 88 ASP A O 1
ATOM 687 N N . MET A 1 89 ? -3.724 -0.917 15.330 1.00 97.88 89 MET A N 1
ATOM 688 C CA . MET A 1 89 ? -4.543 -0.653 14.148 1.00 97.88 89 MET A CA 1
ATOM 689 C C . MET A 1 89 ? -5.725 -1.617 14.058 1.00 97.88 89 MET A C 1
ATOM 691 O O . MET A 1 89 ? -6.877 -1.191 14.077 1.00 97.88 89 MET A O 1
ATOM 695 N N . VAL A 1 90 ? -5.463 -2.927 14.006 1.00 97.38 90 VAL A N 1
ATOM 696 C CA . VAL A 1 90 ? -6.519 -3.946 13.847 1.00 97.38 90 VAL A CA 1
ATOM 697 C C . VAL A 1 90 ? -7.552 -3.848 14.972 1.00 97.38 90 VAL A C 1
ATOM 699 O O . VAL A 1 90 ? -8.757 -3.850 14.722 1.00 97.38 90 VAL A O 1
ATOM 702 N N . LYS A 1 91 ? -7.074 -3.674 16.209 1.00 97.50 91 LYS A N 1
ATOM 703 C CA . LYS A 1 91 ? -7.915 -3.494 17.395 1.00 97.50 91 LYS A CA 1
ATOM 704 C C . LYS A 1 91 ? -8.835 -2.282 17.252 1.00 97.50 91 LYS A C 1
ATOM 706 O O . LYS A 1 91 ? -10.020 -2.382 17.555 1.00 97.50 91 LYS A O 1
ATOM 711 N N . SER A 1 92 ? -8.312 -1.163 16.758 1.00 97.56 92 SER A N 1
ATOM 712 C CA . SER A 1 92 ? -9.077 0.075 16.592 1.00 97.56 92 SER A CA 1
ATOM 713 C C . SER A 1 92 ? -10.175 -0.037 15.531 1.00 97.56 92 SER A C 1
ATOM 715 O O . SER A 1 92 ? -11.242 0.541 15.710 1.00 97.56 92 SER A O 1
ATOM 717 N N . PHE A 1 93 ? -9.965 -0.812 14.460 1.00 97.75 93 PHE A N 1
ATOM 718 C CA . PHE A 1 93 ? -11.013 -1.084 13.467 1.00 97.75 93 PHE A CA 1
ATOM 719 C C . PHE A 1 93 ? -12.139 -1.957 14.043 1.00 97.75 93 PHE A C 1
ATOM 721 O O . PHE A 1 93 ? -13.308 -1.604 13.893 1.00 97.75 93 PHE A O 1
ATOM 728 N N . ILE A 1 94 ? -11.805 -3.042 14.752 1.00 97.06 94 ILE A N 1
ATOM 729 C CA . ILE A 1 94 ? -12.791 -3.961 15.356 1.00 97.06 94 ILE A CA 1
ATOM 730 C C . ILE A 1 94 ? -13.583 -3.281 16.481 1.00 97.06 94 ILE A C 1
ATOM 732 O O . ILE A 1 94 ? -14.788 -3.472 16.597 1.00 97.06 94 ILE A O 1
ATOM 736 N N . LEU A 1 95 ? -12.926 -2.464 17.307 1.00 97.44 95 LEU A N 1
ATOM 737 C CA . LEU A 1 95 ? -13.579 -1.739 18.401 1.00 97.44 95 LEU A CA 1
ATOM 738 C C . LEU A 1 95 ? -14.196 -0.406 17.958 1.00 97.44 95 LEU A C 1
ATOM 740 O O . LEU A 1 95 ? -14.761 0.312 18.783 1.00 97.44 95 LEU A O 1
ATOM 744 N N . SER A 1 96 ? -14.082 -0.048 16.676 1.00 96.75 96 SER A N 1
ATOM 745 C CA . SER A 1 96 ? -14.663 1.192 1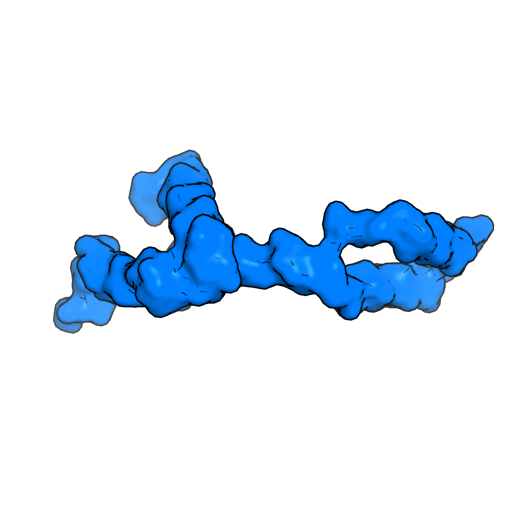6.173 1.00 96.75 96 SER A CA 1
ATOM 746 C C . SER A 1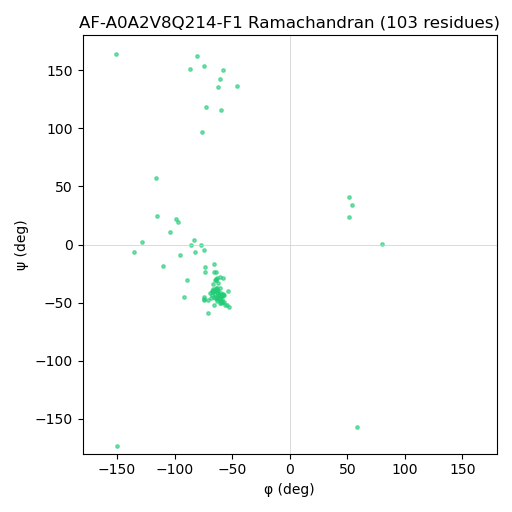 96 ? -16.178 1.185 16.363 1.00 96.75 96 SER A C 1
ATOM 748 O O . SER A 1 96 ? -16.857 0.178 16.150 1.00 96.75 96 SER A O 1
ATOM 750 N N . GLY A 1 97 ? -16.734 2.349 16.708 1.00 96.38 97 GLY A N 1
ATOM 751 C CA . GLY A 1 97 ? -18.183 2.487 16.832 1.00 96.38 97 GLY A CA 1
ATOM 752 C C . GLY A 1 97 ? -18.919 2.136 15.535 1.00 96.38 97 GLY A C 1
ATOM 753 O O . GLY A 1 97 ? -20.048 1.664 15.587 1.00 96.38 97 GLY A O 1
ATOM 754 N N . GLU A 1 98 ? -18.290 2.334 14.373 1.00 95.38 98 GLU A N 1
ATOM 755 C CA . GLU A 1 98 ? -18.851 1.914 13.089 1.00 95.38 98 GLU A CA 1
ATOM 756 C C . GLU A 1 98 ? -18.953 0.387 12.975 1.00 95.38 98 GLU A C 1
ATOM 758 O O . GLU A 1 98 ? -20.041 -0.114 12.687 1.00 95.38 98 GLU A O 1
ATOM 763 N N . TYR A 1 99 ? -17.859 -0.345 13.223 1.00 97.19 99 TYR A N 1
ATOM 764 C CA . TYR A 1 99 ? -17.848 -1.807 13.139 1.00 97.19 99 TYR A CA 1
ATOM 765 C C . TYR A 1 99 ? -18.863 -2.426 14.099 1.00 97.19 99 TYR A C 1
ATOM 767 O O . TYR A 1 99 ? -19.697 -3.233 13.685 1.00 97.19 99 TYR A O 1
ATOM 775 N N . LEU A 1 100 ? -18.838 -1.991 15.363 1.00 97.50 100 LEU A N 1
ATOM 776 C CA . LEU A 1 100 ? -19.725 -2.511 16.400 1.00 97.50 100 LEU A CA 1
ATOM 777 C C . LEU A 1 100 ? -21.200 -2.309 16.031 1.00 97.50 100 LEU A C 1
ATOM 779 O O . LEU A 1 100 ? -21.961 -3.272 16.029 1.00 97.50 100 LEU A O 1
ATOM 783 N N . ARG A 1 101 ? -21.593 -1.090 15.627 1.00 95.88 101 ARG A N 1
ATOM 784 C CA . ARG A 1 101 ? -22.987 -0.785 15.249 1.00 95.88 101 ARG A CA 1
ATOM 785 C C . ARG A 1 101 ? -23.479 -1.574 14.038 1.00 95.88 101 ARG A C 1
ATOM 787 O O . ARG A 1 101 ? -24.675 -1.838 13.940 1.00 95.88 101 ARG A O 1
ATOM 794 N N . ARG A 1 102 ? -22.595 -1.879 13.083 1.00 95.19 102 ARG A N 1
ATOM 795 C CA . ARG A 1 102 ? -22.972 -2.522 11.816 1.00 95.19 102 ARG A CA 1
ATOM 796 C C . ARG A 1 102 ? -22.952 -4.046 11.888 1.00 95.19 102 ARG A C 1
ATOM 798 O O . ARG A 1 102 ? -23.714 -4.669 11.153 1.00 95.19 102 ARG A O 1
ATOM 805 N N . PHE A 1 103 ? -22.085 -4.637 12.714 1.00 95.00 103 PHE A N 1
ATOM 806 C CA . PHE A 1 103 ? -21.748 -6.061 12.592 1.00 95.00 103 PHE A CA 1
ATOM 807 C C . PHE A 1 103 ? -21.703 -6.867 13.900 1.00 95.00 103 PHE A C 1
ATOM 809 O O . PHE A 1 103 ? -21.530 -8.079 13.813 1.00 95.00 103 PHE A O 1
ATOM 816 N N . GLN A 1 104 ? -21.836 -6.257 15.084 1.00 85.88 104 GLN A N 1
ATOM 817 C CA . GLN A 1 104 ? -21.763 -6.973 16.375 1.00 85.88 104 GLN A CA 1
ATOM 818 C C . GLN A 1 104 ? -23.072 -6.971 17.185 1.00 85.88 104 GLN A C 1
ATOM 820 O O . GLN A 1 104 ? -23.028 -7.134 18.402 1.00 85.88 104 GLN A O 1
ATOM 825 N N . ASN A 1 105 ? -24.224 -6.805 16.528 1.00 63.19 105 ASN A N 1
ATOM 826 C CA . ASN A 1 105 ? -25.531 -6.955 17.180 1.00 63.19 105 ASN A CA 1
ATOM 827 C C . ASN A 1 105 ? -25.928 -8.426 17.319 1.00 63.19 105 ASN A C 1
ATOM 829 O O . ASN A 1 105 ? -25.860 -9.138 16.291 1.00 63.19 105 ASN A O 1
#

Secondary structure (DSSP, 8-state):
---HHHHHHHHHHHTT-TT-HHHHHHHHHHHHT-HHHHHHHHHHHHHHHHIIIII-S-TTSTT-SSSHHHHHHHHHHHHTTT-TTTTTHHHHHHTSHHHHHHH--

Sequence (105 aa):
VLPAAQKTALINLLGLTPADVSRRAAVLRAVADSQVLFDAEYNKAFVLMQYMGYLRRSPNEAPDSDFGGFNFWLTKLNEHNGNFADADMVKSFILSGEYLRRFQN

Radius of gyration: 18.95 Å; Cα contacts (8 Å, |Δi|>4): 76; chains: 1; bounding box: 44×22×49 Å

Foldseek 3Di:
DDDPVLVVVLVVLCPPPVVDPVSVVVSVVCVVPDPVNCVVCVLLVVLQCLCCVQVVDGCCDPVHNDCPVSVVLSVLCVVVVNPCVVSCNSVCSCPPPNSCVPPVD